Protein AF-A0A6G2FX35-F1 (afdb_monomer_lite)

Secondary structure (DSSP, 8-state):
--HHHHHHHHSHHHHHHHHHHHHHHHHHHH--S-HHHHHHHHHHHHHHHHHHHHHHHHHHHHS-HHHHHHHHHHHHHHHHHHHHHHHHHHHHHHHHT-----HHHHHHHHHHHHHHHHHHHHHHHHHHHHHHHHHHHHHHHHHHHHHT-SS--EEE-TTS-EEEE-GGGTT-

Sequence (172 aa):
MNRAYRVASQWSVTFLGGALLWLALGRAITDTDEPLVDFIEVSLPVAVGLGLIVGGIWLARTHPIDRITQLTKWLLGGALVGVAVTLWILFIISLEQVPAGEPIVLVLNDVALFMAAGILLGYYATGLEAREQQLELSEQRFRALTENSSFAVITIDESSTIRYANDAVEEL

Foldseek 3Di:
DDPVVLVCLLQVLLVVLVVLLVLLVVQLVVDDPDNVVSCVLSVLSNVLSVVSNVVSVVCSPPHDSVLSNQLSVLLVVLLVVLQVVLVVVVVVCVVVVHDDDDSSSSSSNSSSVSSVVSNVVSVVVVVVVVVVVVVVVVVVVVCVDQQPDCDWDWDADPVRHTPDTHPNVVVD

Radius of gyration: 25.58 Å; chains: 1; bounding box: 53×31×77 Å

pLDDT: mean 92.7, std 6.22, range [62.5, 98.62]

Structure (mmCIF, N/CA/C/O backbone):
data_AF-A0A6G2FX35-F1
#
_entry.id   AF-A0A6G2FX35-F1
#
loop_
_atom_site.group_PDB
_atom_site.id
_atom_site.type_symbol
_atom_site.label_atom_id
_atom_site.label_alt_id
_atom_site.label_comp_id
_atom_site.label_asym_id
_atom_site.label_entity_id
_atom_site.label_seq_id
_atom_site.pdbx_PDB_ins_code
_atom_site.Cartn_x
_atom_site.Cartn_y
_atom_site.Cartn_z
_atom_site.occupancy
_atom_site.B_iso_or_equiv
_atom_site.auth_seq_id
_atom_site.auth_comp_id
_atom_site.auth_asym_id
_atom_site.auth_atom_id
_atom_site.pdbx_PDB_model_num
ATOM 1 N N . MET A 1 1 ? -23.918 5.790 -2.901 1.00 62.50 1 MET A N 1
ATOM 2 C CA . MET A 1 1 ? -22.572 5.361 -3.350 1.00 62.50 1 MET A CA 1
ATOM 3 C C . MET A 1 1 ? -22.731 4.268 -4.402 1.00 62.50 1 MET A C 1
ATOM 5 O O . MET A 1 1 ? -23.356 3.257 -4.103 1.00 62.50 1 MET A O 1
ATOM 9 N N . ASN A 1 2 ? -22.257 4.487 -5.633 1.00 86.56 2 ASN A N 1
ATOM 10 C CA . ASN A 1 2 ? -22.528 3.592 -6.768 1.00 86.56 2 ASN A CA 1
ATOM 11 C C . ASN A 1 2 ? -21.768 2.260 -6.644 1.00 86.56 2 ASN A C 1
ATOM 13 O O . ASN A 1 2 ? -20.621 2.234 -6.198 1.00 86.56 2 ASN A O 1
ATOM 17 N N . ARG A 1 3 ? -22.386 1.152 -7.081 1.00 88.06 3 ARG A N 1
ATOM 18 C CA . ARG A 1 3 ? -21.796 -0.205 -7.049 1.00 88.06 3 ARG A CA 1
ATOM 19 C C . ARG A 1 3 ? -20.419 -0.261 -7.722 1.00 88.06 3 ARG A C 1
ATOM 21 O O . ARG A 1 3 ? -19.525 -0.919 -7.206 1.00 88.06 3 ARG A O 1
ATOM 28 N N . ALA A 1 4 ? -20.243 0.479 -8.817 1.00 87.12 4 ALA A N 1
ATOM 29 C CA . ALA A 1 4 ? -18.977 0.585 -9.540 1.00 87.12 4 ALA A CA 1
ATOM 30 C C . ALA A 1 4 ? -17.846 1.177 -8.681 1.00 87.12 4 ALA A C 1
ATOM 32 O O . ALA A 1 4 ? -16.766 0.601 -8.627 1.00 87.12 4 ALA A O 1
ATOM 33 N N . TYR A 1 5 ? -18.113 2.265 -7.947 1.00 88.88 5 TYR A N 1
ATOM 34 C CA . TYR A 1 5 ? -17.130 2.870 -7.040 1.00 88.88 5 TYR A CA 1
ATOM 35 C C . TYR A 1 5 ? -16.697 1.881 -5.956 1.00 88.88 5 TYR A C 1
ATOM 37 O O . TYR A 1 5 ? -15.514 1.724 -5.691 1.00 88.88 5 TYR A O 1
ATOM 45 N N . ARG A 1 6 ? -17.656 1.146 -5.381 1.00 89.75 6 ARG A N 1
ATOM 46 C CA . ARG A 1 6 ? -17.369 0.154 -4.341 1.00 89.75 6 ARG A CA 1
ATOM 47 C C . ARG A 1 6 ? -16.431 -0.950 -4.836 1.00 89.75 6 ARG A C 1
ATOM 49 O O . ARG A 1 6 ? -15.488 -1.297 -4.136 1.00 89.75 6 ARG A O 1
ATOM 56 N N . VAL A 1 7 ? -16.690 -1.482 -6.031 1.00 91.00 7 VAL A N 1
ATOM 57 C CA . VAL A 1 7 ? -15.843 -2.516 -6.644 1.00 91.00 7 VAL A CA 1
ATOM 58 C C . VAL A 1 7 ? -14.464 -1.946 -6.979 1.00 91.00 7 VAL A C 1
ATOM 60 O O . VAL A 1 7 ? -13.462 -2.577 -6.663 1.00 91.00 7 VAL A O 1
ATOM 63 N N . ALA A 1 8 ? -14.396 -0.738 -7.545 1.00 91.06 8 ALA A N 1
ATOM 64 C CA . ALA A 1 8 ? -13.124 -0.085 -7.850 1.00 91.06 8 ALA A CA 1
ATOM 65 C C . ALA A 1 8 ? -12.265 0.123 -6.590 1.00 91.06 8 ALA A C 1
ATOM 67 O O . ALA A 1 8 ? -11.089 -0.228 -6.590 1.00 91.06 8 ALA A O 1
ATOM 68 N N . SER A 1 9 ? -12.859 0.612 -5.498 1.00 93.25 9 SER A N 1
ATOM 69 C CA . SER A 1 9 ? -12.164 0.791 -4.218 1.00 93.25 9 SER A CA 1
ATOM 70 C C . SER A 1 9 ? -11.768 -0.529 -3.559 1.00 93.25 9 SER A C 1
ATOM 72 O O . SER A 1 9 ? -10.747 -0.591 -2.890 1.00 93.25 9 SER A O 1
ATOM 74 N N . GLN A 1 10 ? -12.555 -1.593 -3.726 1.00 96.25 10 GLN A N 1
ATOM 75 C CA . GLN A 1 10 ? -12.242 -2.899 -3.142 1.00 96.25 10 GLN A CA 1
ATOM 76 C C . GLN A 1 10 ? -11.007 -3.548 -3.785 1.00 96.25 10 GLN A C 1
ATOM 78 O O . GLN A 1 10 ? -10.262 -4.247 -3.105 1.00 96.25 10 GLN A O 1
ATOM 83 N N . TRP A 1 11 ? -10.786 -3.310 -5.079 1.00 97.56 11 TRP A N 1
ATOM 84 C CA . TRP A 1 11 ? -9.702 -3.914 -5.863 1.00 97.56 11 TRP A CA 1
ATOM 85 C C . TRP A 1 11 ? -8.561 -2.940 -6.188 1.00 97.56 11 TRP A C 1
ATOM 87 O O . TRP A 1 11 ? -7.649 -3.285 -6.936 1.00 97.56 11 TRP A O 1
ATOM 97 N N . SER A 1 12 ? -8.581 -1.732 -5.623 1.00 97.62 12 SER A N 1
ATOM 98 C CA . SER A 1 12 ? -7.645 -0.645 -5.940 1.00 97.62 12 SER A CA 1
ATOM 99 C C . SER A 1 12 ? -6.175 -1.029 -5.755 1.00 97.62 12 SER A C 1
ATOM 101 O O . SER A 1 12 ? -5.364 -0.769 -6.639 1.00 97.62 12 SER A O 1
ATOM 103 N N . VAL A 1 13 ? -5.826 -1.693 -4.648 1.00 98.00 13 VAL A N 1
ATOM 104 C CA . VAL A 1 13 ? -4.448 -2.145 -4.372 1.00 98.00 13 VAL A CA 1
ATOM 105 C C . VAL A 1 13 ? -3.983 -3.160 -5.419 1.00 98.00 13 VAL A C 1
ATOM 107 O O . VAL A 1 13 ? -2.871 -3.051 -5.930 1.00 98.00 13 VAL A O 1
ATOM 110 N N . THR A 1 14 ? -4.851 -4.103 -5.800 1.00 98.25 14 THR A N 1
ATOM 111 C CA . THR A 1 14 ? -4.559 -5.084 -6.853 1.00 98.25 14 THR A CA 1
ATOM 112 C C . THR A 1 14 ? -4.374 -4.410 -8.209 1.00 98.25 14 THR A C 1
ATOM 114 O O . THR A 1 14 ? -3.438 -4.751 -8.925 1.00 98.25 14 THR A O 1
ATOM 117 N N . PHE A 1 15 ? -5.222 -3.436 -8.558 1.00 98.12 15 PHE A N 1
ATOM 118 C CA . PHE A 1 15 ? -5.076 -2.689 -9.809 1.00 98.12 15 PHE A CA 1
ATOM 119 C C . PHE A 1 15 ? -3.777 -1.884 -9.855 1.00 98.12 15 PHE A C 1
ATOM 121 O O . PHE A 1 15 ? -3.107 -1.888 -10.883 1.00 98.12 15 PHE A O 1
ATOM 128 N N . LEU A 1 16 ? -3.384 -1.248 -8.748 1.00 98.06 16 LEU A N 1
ATOM 129 C CA . LEU A 1 16 ? -2.114 -0.522 -8.661 1.00 98.06 16 LEU A CA 1
ATOM 130 C C . LEU A 1 16 ? -0.905 -1.463 -8.759 1.00 98.06 16 LEU A C 1
ATOM 132 O O . LEU A 1 16 ? 0.042 -1.15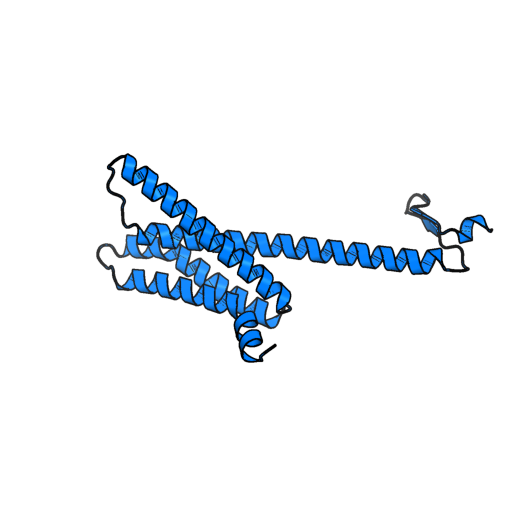3 -9.477 1.00 98.06 16 LEU A O 1
ATOM 136 N N . GLY A 1 17 ? -0.959 -2.635 -8.119 1.00 98.06 17 GLY A N 1
ATOM 137 C CA . GLY A 1 17 ? 0.058 -3.679 -8.286 1.00 98.06 17 GLY A CA 1
ATOM 138 C C . GLY A 1 17 ? 0.156 -4.186 -9.726 1.00 98.06 17 GLY A C 1
ATOM 139 O O . GLY A 1 17 ? 1.253 -4.326 -10.261 1.00 98.06 17 GLY A O 1
ATOM 140 N N . GLY A 1 18 ? -0.990 -4.390 -10.382 1.00 98.31 18 GLY A N 1
ATOM 141 C CA . GLY A 1 18 ? -1.067 -4.759 -11.796 1.00 98.31 18 GLY A CA 1
ATOM 142 C C . GLY A 1 18 ? -0.502 -3.689 -12.729 1.00 98.31 18 GLY A C 1
ATOM 143 O O . GLY A 1 18 ? 0.211 -4.027 -13.667 1.00 98.31 18 GLY A O 1
ATOM 144 N N . ALA A 1 19 ? -0.767 -2.410 -12.454 1.00 98.00 19 ALA A N 1
ATOM 145 C CA . ALA A 1 19 ? -0.219 -1.299 -13.227 1.00 98.00 19 ALA A CA 1
ATOM 146 C C . ALA A 1 19 ? 1.311 -1.225 -13.107 1.00 98.00 19 ALA A C 1
ATOM 148 O O . ALA A 1 19 ? 1.990 -1.126 -14.126 1.00 98.00 19 ALA A O 1
ATOM 149 N N . LEU A 1 20 ? 1.855 -1.341 -11.889 1.00 97.62 20 LEU A N 1
ATOM 150 C CA . LEU A 1 20 ? 3.304 -1.378 -11.667 1.00 97.62 20 LEU A CA 1
ATOM 151 C C . LEU A 1 20 ? 3.951 -2.566 -12.391 1.00 97.62 20 LEU A C 1
ATOM 153 O O . LEU A 1 20 ? 4.944 -2.395 -13.093 1.00 97.62 20 LEU A O 1
ATOM 157 N N . LEU A 1 21 ? 3.354 -3.755 -12.266 1.00 97.50 21 LEU A N 1
ATOM 158 C CA . LEU A 1 21 ? 3.836 -4.960 -12.936 1.00 97.50 21 LEU A CA 1
ATOM 159 C C . LEU A 1 21 ? 3.814 -4.805 -14.462 1.00 97.50 21 LEU A C 1
ATOM 161 O O . LEU A 1 21 ? 4.767 -5.189 -15.131 1.00 97.50 21 LEU A O 1
ATOM 165 N N . TRP A 1 22 ? 2.745 -4.229 -15.013 1.00 97.25 22 TRP A N 1
ATOM 166 C CA . TRP A 1 22 ? 2.623 -4.007 -16.451 1.00 97.25 22 TRP A CA 1
ATOM 167 C C . TRP A 1 22 ? 3.683 -3.034 -16.975 1.00 97.25 22 TRP A C 1
ATOM 169 O O . TRP A 1 22 ? 4.293 -3.309 -18.004 1.00 97.25 22 TRP A O 1
ATOM 179 N N . LEU A 1 23 ? 3.958 -1.946 -16.249 1.00 95.06 23 LEU A N 1
ATOM 180 C CA . LEU A 1 23 ? 5.017 -0.999 -16.609 1.00 95.06 23 LEU A CA 1
ATOM 181 C C . LEU A 1 23 ? 6.411 -1.642 -16.540 1.00 95.06 23 LEU A C 1
ATOM 183 O O . LEU A 1 23 ? 7.209 -1.460 -17.457 1.00 95.06 23 LEU A O 1
ATOM 187 N N . ALA A 1 24 ? 6.684 -2.434 -15.500 1.00 93.94 24 ALA A N 1
ATOM 188 C CA . ALA A 1 24 ? 7.960 -3.131 -15.343 1.00 93.94 24 ALA A CA 1
ATOM 189 C C . ALA A 1 24 ? 8.191 -4.181 -16.443 1.00 93.94 24 ALA A C 1
ATOM 191 O O . ALA A 1 24 ? 9.258 -4.224 -17.048 1.00 93.94 24 ALA A O 1
ATOM 192 N N . LEU A 1 25 ? 7.174 -4.992 -16.757 1.00 92.75 25 LEU A N 1
ATOM 193 C CA . LEU A 1 25 ? 7.252 -5.972 -17.845 1.00 92.75 25 LEU A CA 1
ATOM 194 C C . LEU A 1 25 ? 7.332 -5.303 -19.219 1.00 92.75 25 LEU A C 1
ATOM 196 O O . LEU A 1 25 ? 8.040 -5.796 -20.090 1.00 92.75 25 LEU A O 1
ATOM 200 N N . GLY A 1 26 ? 6.638 -4.179 -19.411 1.00 91.50 26 GLY A N 1
ATOM 201 C CA . GLY A 1 26 ? 6.766 -3.366 -20.616 1.00 91.50 26 GLY A CA 1
ATOM 202 C C . GLY A 1 26 ? 8.215 -2.947 -20.845 1.00 91.50 26 GLY A C 1
ATOM 203 O O . GLY A 1 26 ? 8.737 -3.170 -21.933 1.00 91.50 26 GLY A O 1
ATOM 204 N N . ARG A 1 27 ? 8.887 -2.446 -19.797 1.00 89.38 27 ARG A N 1
ATOM 205 C CA . ARG A 1 27 ? 10.302 -2.054 -19.860 1.00 89.38 27 ARG A CA 1
ATOM 206 C C . ARG A 1 27 ? 11.235 -3.229 -20.169 1.00 89.38 27 ARG A C 1
ATOM 208 O O . ARG A 1 27 ? 12.175 -3.044 -20.932 1.00 89.38 27 ARG A O 1
ATOM 215 N N . ALA A 1 28 ? 10.953 -4.414 -19.627 1.00 87.25 28 ALA A N 1
ATOM 216 C CA . ALA A 1 28 ? 11.747 -5.627 -19.852 1.00 87.25 28 ALA A CA 1
ATOM 217 C C . ALA A 1 28 ? 11.667 -6.176 -21.289 1.00 87.25 28 ALA A C 1
ATOM 219 O O . ALA A 1 28 ? 12.489 -6.994 -21.680 1.00 87.25 28 ALA A O 1
ATOM 220 N N . ILE A 1 29 ? 10.626 -5.812 -22.046 1.00 86.50 29 ILE A N 1
ATOM 221 C CA . ILE A 1 29 ? 10.404 -6.303 -23.417 1.00 86.50 29 ILE A CA 1
ATOM 222 C C . ILE A 1 29 ? 10.905 -5.290 -24.455 1.00 86.50 29 ILE A C 1
ATOM 224 O O . ILE A 1 29 ? 11.212 -5.665 -25.584 1.00 86.50 29 ILE A O 1
ATOM 228 N N . THR A 1 30 ? 10.941 -4.002 -24.105 1.00 85.31 30 THR A N 1
ATOM 229 C CA . THR A 1 30 ? 11.344 -2.925 -25.021 1.00 85.31 30 THR A CA 1
ATOM 230 C C . THR A 1 30 ? 12.848 -2.715 -25.119 1.00 85.31 30 THR A C 1
ATOM 232 O O . THR A 1 30 ? 13.282 -2.086 -26.078 1.00 85.31 30 THR A O 1
ATOM 235 N N . ASP A 1 31 ? 13.612 -3.212 -24.154 1.00 69.44 31 ASP A N 1
ATOM 236 C CA . ASP A 1 31 ? 15.070 -3.152 -24.145 1.00 69.44 31 ASP A CA 1
ATOM 237 C C . ASP A 1 31 ? 15.615 -4.569 -24.018 1.00 69.44 31 ASP A C 1
ATOM 239 O O . ASP A 1 31 ? 15.070 -5.382 -23.269 1.00 69.44 31 ASP A O 1
ATOM 243 N N . THR A 1 32 ? 16.614 -4.883 -24.830 1.00 67.62 32 THR A N 1
ATOM 244 C CA . THR A 1 32 ? 17.174 -6.235 -24.919 1.00 67.62 32 THR A CA 1
ATOM 245 C C . THR A 1 32 ? 18.684 -6.224 -25.128 1.00 67.62 32 THR A C 1
ATOM 247 O O . THR A 1 32 ? 19.243 -7.225 -25.587 1.00 67.62 32 THR A O 1
ATOM 250 N N . ASP A 1 33 ? 19.349 -5.107 -24.835 1.00 77.81 33 ASP A N 1
ATOM 251 C CA . ASP A 1 33 ? 20.772 -4.954 -25.128 1.00 77.81 33 ASP A CA 1
ATOM 252 C C . ASP A 1 33 ? 21.642 -5.733 -24.121 1.00 77.81 33 ASP A C 1
ATOM 254 O O . ASP A 1 33 ? 22.635 -6.355 -24.513 1.00 77.81 33 ASP A O 1
ATOM 258 N N . GLU A 1 34 ? 21.232 -5.806 -22.845 1.00 85.81 34 GLU A N 1
ATOM 259 C CA . GLU A 1 34 ? 21.953 -6.515 -21.780 1.00 85.81 34 GLU A CA 1
ATOM 260 C C . GLU A 1 34 ? 21.005 -7.328 -20.869 1.00 85.81 34 GLU A C 1
ATOM 262 O O . GLU A 1 34 ? 20.620 -6.883 -19.785 1.00 85.81 34 GLU A O 1
ATOM 267 N N . PRO A 1 35 ? 20.691 -8.594 -21.210 1.00 85.31 35 PRO A N 1
ATOM 268 C CA . PRO A 1 35 ? 19.581 -9.334 -20.594 1.00 85.31 35 PRO A CA 1
ATOM 269 C C . PRO A 1 35 ? 19.732 -9.593 -19.087 1.00 85.31 35 PRO A C 1
ATOM 271 O O . PRO A 1 35 ? 18.737 -9.772 -18.385 1.00 85.31 35 PRO A O 1
ATOM 274 N N . LEU A 1 36 ? 20.966 -9.652 -18.569 1.00 88.31 36 LEU A N 1
ATOM 275 C CA . LEU A 1 36 ? 21.206 -9.783 -17.128 1.00 88.31 36 LEU A CA 1
ATOM 276 C C . LEU A 1 36 ? 20.899 -8.469 -16.392 1.00 88.31 36 LEU A C 1
ATOM 278 O O . LEU A 1 36 ? 20.329 -8.506 -15.302 1.00 88.31 36 LEU A O 1
ATOM 282 N N . VAL A 1 37 ? 21.285 -7.333 -16.976 1.00 87.25 37 VAL A N 1
ATOM 283 C CA . VAL A 1 37 ? 21.063 -6.003 -16.401 1.00 87.25 37 VAL A CA 1
ATOM 284 C C . VAL A 1 37 ? 19.574 -5.681 -16.441 1.00 87.25 37 VAL A C 1
ATOM 286 O O . VAL A 1 37 ? 19.000 -5.450 -15.380 1.00 87.25 37 VAL A O 1
ATOM 289 N N . ASP A 1 38 ? 18.924 -5.848 -17.597 1.00 86.44 38 ASP A N 1
ATOM 290 C CA . ASP A 1 38 ? 17.474 -5.664 -17.760 1.00 86.44 38 ASP A CA 1
ATOM 291 C C . ASP A 1 38 ? 16.668 -6.473 -16.732 1.00 86.44 38 ASP A C 1
ATOM 293 O O . ASP A 1 38 ? 15.719 -5.981 -16.118 1.00 86.44 38 ASP A O 1
ATOM 297 N N . PHE A 1 39 ? 17.060 -7.731 -16.493 1.00 89.69 39 PHE A N 1
ATOM 298 C CA . PHE A 1 39 ? 16.401 -8.578 -15.501 1.00 89.69 39 PHE A CA 1
ATOM 299 C C . PHE A 1 39 ? 16.525 -8.016 -14.079 1.00 89.69 39 PHE A C 1
ATOM 301 O O . PHE A 1 39 ? 15.545 -8.009 -13.327 1.00 89.69 39 PHE A O 1
ATOM 308 N N . ILE A 1 40 ? 17.718 -7.553 -13.694 1.00 91.56 40 ILE A N 1
ATOM 309 C CA . ILE A 1 40 ? 17.957 -6.962 -12.372 1.00 91.56 40 ILE A CA 1
ATOM 310 C C . ILE A 1 40 ? 17.139 -5.678 -12.218 1.00 91.56 40 ILE A C 1
ATOM 312 O O . ILE A 1 40 ? 16.471 -5.509 -11.195 1.00 91.56 40 ILE A O 1
ATOM 316 N N . GLU A 1 41 ? 17.125 -4.827 -13.241 1.00 91.31 41 GLU A N 1
ATOM 317 C CA . GLU A 1 41 ? 16.428 -3.539 -13.260 1.00 91.31 41 GLU A CA 1
ATOM 318 C C . GLU A 1 41 ? 14.918 -3.657 -13.042 1.00 91.31 41 GLU A C 1
ATOM 320 O O . GLU A 1 41 ? 14.314 -2.803 -12.389 1.00 91.31 41 GLU A O 1
ATOM 325 N N . VAL A 1 42 ? 14.294 -4.729 -13.535 1.00 94.12 42 VAL A N 1
ATOM 326 C CA . VAL A 1 42 ? 12.848 -4.948 -13.377 1.00 94.12 42 VAL A CA 1
ATOM 327 C C . VAL A 1 42 ? 12.492 -5.867 -12.208 1.00 94.12 42 VAL A C 1
ATOM 329 O O . VAL A 1 42 ? 11.322 -5.951 -11.829 1.00 94.12 42 VAL A O 1
ATOM 332 N N . SER A 1 43 ? 13.469 -6.544 -11.599 1.00 95.38 43 SER A N 1
ATOM 333 C CA . SER A 1 43 ? 13.225 -7.557 -10.563 1.00 95.38 43 SER A CA 1
ATOM 334 C C . SER A 1 43 ? 12.467 -7.010 -9.346 1.00 95.38 43 SER A C 1
ATOM 336 O O . SER A 1 43 ? 11.478 -7.607 -8.909 1.00 95.38 43 SER A O 1
ATOM 338 N N . LEU A 1 44 ? 12.876 -5.847 -8.831 1.00 97.00 44 LEU A N 1
ATOM 339 C CA . LEU A 1 44 ? 12.244 -5.194 -7.686 1.00 97.00 44 LEU A CA 1
ATOM 340 C C . LEU A 1 44 ? 10.807 -4.733 -7.992 1.00 97.00 44 LEU A C 1
ATOM 342 O O . LEU A 1 44 ? 9.902 -5.150 -7.262 1.00 97.00 44 LEU A O 1
ATOM 346 N N . PRO A 1 45 ? 10.531 -3.924 -9.038 1.00 97.44 45 PRO A N 1
ATOM 347 C CA . PRO A 1 45 ? 9.166 -3.496 -9.334 1.00 97.44 45 PRO A CA 1
ATOM 348 C C . PRO A 1 45 ? 8.241 -4.664 -9.698 1.00 97.44 45 PRO A C 1
ATOM 350 O O . PRO A 1 45 ? 7.067 -4.637 -9.325 1.00 97.44 45 PRO A O 1
ATOM 353 N N . VAL A 1 46 ? 8.750 -5.728 -10.333 1.00 97.81 46 VAL A N 1
ATOM 354 C CA . VAL A 1 46 ? 7.988 -6.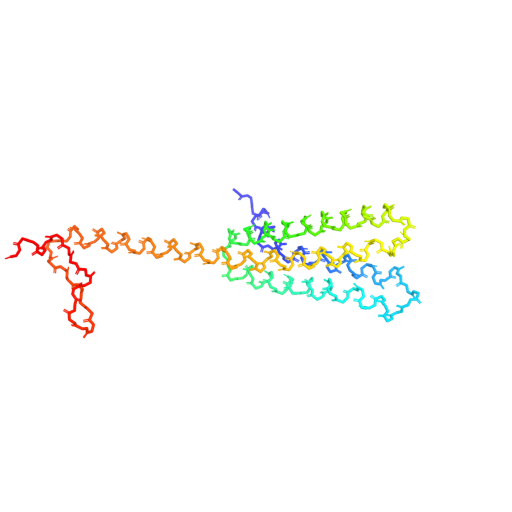969 -10.556 1.00 97.81 46 VAL A CA 1
ATOM 355 C C . VAL A 1 46 ? 7.624 -7.634 -9.228 1.00 97.81 46 VAL A C 1
ATOM 357 O O . VAL A 1 46 ? 6.455 -7.960 -9.008 1.00 97.81 46 VAL A O 1
ATOM 360 N N . ALA A 1 47 ? 8.589 -7.808 -8.320 1.00 98.38 47 ALA A N 1
ATOM 361 C CA . ALA A 1 47 ? 8.350 -8.424 -7.016 1.00 98.38 47 ALA A CA 1
ATOM 362 C C . ALA A 1 47 ? 7.335 -7.623 -6.183 1.00 98.38 47 ALA A C 1
ATOM 364 O O . ALA A 1 47 ? 6.398 -8.198 -5.622 1.00 98.38 47 ALA A O 1
ATOM 365 N N . VAL A 1 48 ? 7.470 -6.293 -6.155 1.00 98.50 48 VAL A N 1
ATOM 366 C CA . VAL A 1 48 ? 6.515 -5.400 -5.483 1.00 98.50 48 VAL A CA 1
ATOM 367 C C . VAL A 1 48 ? 5.140 -5.477 -6.145 1.00 98.50 48 VAL A C 1
ATOM 369 O O . VAL A 1 48 ? 4.141 -5.637 -5.446 1.00 98.50 48 VAL A O 1
ATOM 372 N N . GLY A 1 49 ? 5.063 -5.424 -7.478 1.00 98.44 49 GLY A N 1
ATOM 373 C CA . GLY A 1 49 ? 3.810 -5.533 -8.226 1.00 98.44 49 GLY A CA 1
ATOM 374 C C . GLY A 1 49 ? 3.056 -6.830 -7.918 1.00 98.44 49 GLY A C 1
ATOM 375 O O . GLY A 1 49 ? 1.871 -6.793 -7.580 1.00 98.44 49 GLY A O 1
ATOM 376 N N . LEU A 1 50 ? 3.750 -7.973 -7.932 1.00 98.62 50 LEU A N 1
ATOM 377 C CA . LEU A 1 50 ? 3.186 -9.272 -7.547 1.00 98.62 50 LEU A CA 1
ATOM 378 C C . LEU A 1 50 ? 2.737 -9.297 -6.080 1.00 98.62 50 LEU A C 1
ATOM 380 O O . LEU A 1 50 ? 1.633 -9.761 -5.782 1.00 98.62 50 LEU A O 1
ATOM 384 N N . GLY A 1 51 ? 3.551 -8.755 -5.171 1.00 98.50 51 GLY A N 1
ATOM 385 C CA . GLY A 1 51 ? 3.209 -8.630 -3.754 1.00 98.50 51 GLY A CA 1
ATOM 386 C C . GLY A 1 51 ? 1.939 -7.805 -3.527 1.00 98.50 51 GLY A C 1
ATOM 387 O O . GLY A 1 51 ? 1.064 -8.217 -2.766 1.00 98.50 51 GLY A O 1
ATOM 388 N N . LEU A 1 52 ? 1.783 -6.687 -4.240 1.00 98.62 52 LEU A N 1
ATOM 389 C CA . LEU A 1 52 ? 0.587 -5.841 -4.197 1.00 98.62 52 LEU A CA 1
ATOM 390 C C . LEU A 1 52 ? -0.640 -6.528 -4.807 1.00 98.62 52 LEU A C 1
ATOM 392 O O . LEU A 1 52 ? -1.743 -6.367 -4.290 1.00 98.62 52 LEU A O 1
ATOM 396 N N . ILE A 1 53 ? -0.477 -7.326 -5.865 1.00 98.62 53 ILE A N 1
ATOM 397 C CA . ILE A 1 53 ? -1.575 -8.113 -6.442 1.00 98.62 53 ILE A CA 1
ATOM 398 C C . ILE A 1 53 ? -2.077 -9.140 -5.424 1.00 98.62 53 ILE A C 1
ATOM 400 O O . ILE A 1 53 ? -3.268 -9.150 -5.105 1.00 98.62 53 ILE A O 1
ATOM 404 N N . VAL A 1 54 ? -1.177 -9.968 -4.883 1.00 98.56 54 VAL A N 1
ATOM 405 C CA . VAL A 1 54 ? -1.517 -11.025 -3.916 1.00 98.56 54 VAL A CA 1
ATOM 406 C C . VAL A 1 54 ? -2.062 -10.423 -2.620 1.00 98.56 54 VAL A C 1
ATOM 408 O O . VAL A 1 54 ? -3.136 -10.813 -2.158 1.00 98.56 54 VAL A O 1
ATOM 411 N N . GLY A 1 55 ? -1.368 -9.427 -2.066 1.00 97.94 55 GLY A N 1
ATOM 412 C CA . GLY A 1 55 ? -1.790 -8.704 -0.868 1.00 97.94 55 GLY A CA 1
ATOM 413 C C . GLY A 1 55 ? -3.112 -7.965 -1.070 1.00 97.94 55 GLY A C 1
ATOM 414 O O . GLY A 1 55 ? -3.978 -8.010 -0.202 1.00 97.94 55 GLY A O 1
ATOM 415 N N . GLY A 1 56 ? -3.322 -7.361 -2.240 1.00 97.94 56 GLY A N 1
ATOM 416 C CA . GLY A 1 56 ? -4.573 -6.707 -2.616 1.00 97.94 56 GLY A CA 1
ATOM 417 C C . GLY A 1 56 ? -5.746 -7.684 -2.720 1.00 97.94 56 GLY A C 1
ATOM 418 O O . GLY A 1 56 ? -6.816 -7.397 -2.189 1.00 97.94 56 GLY A O 1
ATOM 419 N N . ILE A 1 57 ? -5.542 -8.874 -3.304 1.00 98.31 57 ILE A N 1
ATOM 420 C CA . ILE A 1 57 ? -6.560 -9.940 -3.340 1.00 98.31 57 ILE A CA 1
ATOM 421 C C . ILE A 1 57 ? -6.913 -10.384 -1.914 1.00 98.31 57 ILE A C 1
ATOM 423 O O . ILE A 1 57 ? -8.089 -10.574 -1.596 1.00 98.31 57 ILE A O 1
ATOM 427 N N . TRP A 1 58 ? -5.909 -10.554 -1.049 1.00 98.31 58 TRP A N 1
ATOM 428 C CA . TRP A 1 58 ? -6.124 -10.911 0.353 1.00 98.31 58 TRP A CA 1
ATOM 429 C C . TRP A 1 58 ? -6.899 -9.820 1.103 1.00 98.31 58 TRP A C 1
ATOM 431 O O . TRP A 1 58 ? -7.904 -10.126 1.751 1.00 98.31 58 TRP A O 1
ATOM 441 N N . LEU A 1 59 ? -6.510 -8.549 0.957 1.00 97.25 59 LEU A N 1
ATOM 442 C CA . LEU A 1 59 ? -7.198 -7.394 1.546 1.00 97.25 59 LEU A CA 1
ATOM 443 C C . LEU A 1 59 ? -8.657 -7.311 1.084 1.00 97.25 59 LEU A C 1
ATOM 445 O O . LEU A 1 59 ? -9.553 -7.213 1.920 1.00 97.25 59 LEU A O 1
ATOM 449 N N . ALA A 1 60 ? -8.908 -7.441 -0.222 1.00 97.12 60 ALA A N 1
ATOM 450 C CA . ALA A 1 60 ? -10.242 -7.389 -0.821 1.00 97.12 60 ALA A CA 1
ATOM 451 C C . ALA A 1 60 ? -11.211 -8.445 -0.264 1.00 97.12 60 ALA A C 1
ATOM 453 O O . ALA A 1 60 ? -12.429 -8.258 -0.336 1.00 97.12 60 ALA A O 1
ATOM 454 N N . ARG A 1 61 ? -10.682 -9.557 0.266 1.00 96.88 61 ARG A N 1
ATOM 455 C CA . ARG A 1 61 ? -11.461 -10.670 0.830 1.00 96.88 61 ARG A CA 1
ATOM 456 C C . ARG A 1 61 ? -11.610 -10.619 2.349 1.00 96.88 61 ARG A C 1
ATOM 458 O O . ARG A 1 61 ? -12.541 -11.225 2.867 1.00 96.88 61 ARG A O 1
ATOM 465 N N . THR A 1 62 ? -10.697 -9.957 3.055 1.00 96.56 62 THR A N 1
ATOM 466 C CA . THR A 1 62 ? -10.584 -10.051 4.523 1.00 96.56 62 THR A CA 1
ATOM 467 C C . THR A 1 62 ? -10.862 -8.742 5.253 1.00 96.56 62 THR A C 1
ATOM 469 O O . THR A 1 62 ? -11.159 -8.772 6.444 1.00 96.56 62 THR A O 1
ATOM 472 N N . HIS A 1 63 ? -10.785 -7.598 4.568 1.00 95.44 63 HIS A N 1
ATOM 473 C CA . HIS A 1 63 ? -10.835 -6.281 5.196 1.00 95.44 63 HIS A CA 1
ATOM 474 C C . HIS A 1 63 ? -11.977 -5.404 4.666 1.00 95.44 63 HIS A C 1
ATOM 476 O O . HIS A 1 63 ? -12.386 -5.537 3.510 1.00 95.44 63 HIS A O 1
ATOM 482 N N . PRO A 1 64 ? -12.491 -4.471 5.494 1.00 94.56 64 PRO A N 1
ATOM 483 C CA . PRO A 1 64 ? -13.497 -3.514 5.057 1.00 94.56 64 PRO A CA 1
ATOM 484 C C . PRO A 1 64 ? -12.919 -2.529 4.033 1.00 94.56 64 PRO A C 1
ATOM 486 O O . PRO A 1 64 ? -11.742 -2.162 4.083 1.00 94.56 64 PRO A O 1
ATOM 489 N N . ILE A 1 65 ? -13.781 -2.051 3.133 1.00 94.75 65 ILE A N 1
ATOM 490 C CA . ILE A 1 65 ? -13.415 -1.139 2.035 1.00 94.75 65 ILE A CA 1
ATOM 491 C C . ILE A 1 65 ? -12.786 0.161 2.548 1.00 94.75 65 ILE A C 1
ATOM 493 O O . ILE A 1 65 ? -11.898 0.704 1.892 1.00 94.75 65 ILE A O 1
ATOM 497 N N . ASP A 1 66 ? -13.188 0.640 3.724 1.00 94.00 66 ASP A N 1
ATOM 498 C CA . ASP A 1 66 ? -12.626 1.856 4.318 1.00 94.00 66 ASP A CA 1
ATOM 499 C C . ASP A 1 66 ? -11.132 1.689 4.616 1.00 94.00 66 ASP A C 1
ATOM 501 O O . ASP A 1 66 ? -10.327 2.552 4.255 1.00 94.00 66 ASP A O 1
ATOM 505 N N . ARG A 1 67 ? -10.735 0.527 5.155 1.00 94.31 67 ARG A N 1
ATOM 506 C CA . ARG A 1 67 ? -9.322 0.207 5.391 1.00 94.31 67 ARG A CA 1
ATOM 507 C C . ARG A 1 67 ? -8.563 0.089 4.075 1.00 94.31 67 ARG A C 1
ATOM 509 O O . ARG A 1 67 ? -7.487 0.658 3.942 1.00 94.31 67 ARG A O 1
ATOM 516 N N . ILE A 1 68 ? -9.136 -0.578 3.071 1.00 96.88 68 ILE A N 1
ATOM 517 C CA . ILE A 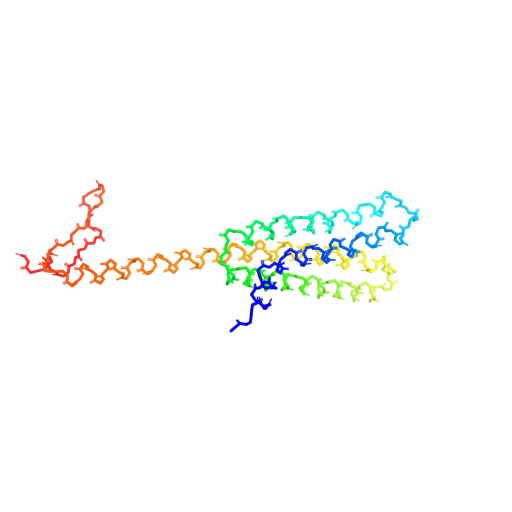1 68 ? -8.516 -0.689 1.738 1.00 96.88 68 ILE A CA 1
ATOM 518 C C . ILE A 1 68 ? -8.312 0.703 1.119 1.00 96.88 68 ILE A C 1
ATOM 520 O O . ILE A 1 68 ? -7.258 0.988 0.550 1.00 96.88 68 ILE A O 1
ATOM 524 N N . THR A 1 69 ? -9.280 1.604 1.286 1.00 95.94 69 THR A N 1
ATOM 525 C CA . THR A 1 69 ? -9.210 2.982 0.785 1.00 95.94 69 THR A CA 1
ATOM 526 C C . THR A 1 69 ? -8.110 3.777 1.489 1.00 95.94 69 THR A C 1
ATOM 528 O O . THR A 1 69 ? -7.367 4.499 0.825 1.00 95.94 69 THR A O 1
ATOM 531 N N . GLN A 1 70 ? -7.947 3.627 2.807 1.00 96.50 70 GLN A N 1
ATOM 532 C CA . GLN A 1 70 ? -6.829 4.234 3.538 1.00 96.50 70 GLN A CA 1
ATOM 533 C C . GLN A 1 70 ? -5.477 3.688 3.059 1.00 96.50 70 GLN A C 1
ATOM 535 O O . GLN A 1 70 ? -4.588 4.471 2.735 1.00 96.50 70 GLN A O 1
ATOM 540 N N . LEU A 1 71 ? -5.334 2.365 2.925 1.00 97.75 71 LEU A N 1
ATOM 541 C CA . LEU A 1 71 ? -4.105 1.744 2.415 1.00 97.75 71 LEU A CA 1
ATOM 542 C C . LEU A 1 71 ? -3.781 2.181 0.984 1.00 97.75 71 LEU A C 1
ATOM 544 O O . LEU A 1 71 ? -2.622 2.406 0.658 1.00 97.75 71 LEU A O 1
ATOM 548 N N . THR A 1 72 ? -4.799 2.368 0.144 1.00 98.06 72 THR A N 1
ATOM 549 C CA . THR A 1 72 ? -4.631 2.898 -1.218 1.00 98.06 72 THR A CA 1
ATOM 550 C C . THR A 1 72 ? -4.051 4.310 -1.195 1.00 98.06 72 THR A C 1
ATOM 552 O O . THR A 1 72 ? -3.165 4.615 -1.988 1.00 98.06 72 THR A O 1
ATOM 555 N N . LYS A 1 73 ? -4.501 5.172 -0.272 1.00 98.00 73 LYS A N 1
ATOM 556 C CA . LYS A 1 73 ? -3.938 6.524 -0.113 1.00 98.00 73 LYS A CA 1
ATOM 557 C C . LYS A 1 73 ? -2.476 6.472 0.320 1.00 98.00 73 LYS A C 1
ATOM 559 O O . LYS A 1 73 ? -1.667 7.199 -0.240 1.00 98.00 73 LYS A O 1
ATOM 564 N N . TRP A 1 74 ? -2.134 5.595 1.261 1.00 98.44 74 TRP A N 1
ATOM 565 C CA . TRP A 1 74 ? -0.752 5.385 1.699 1.00 98.44 74 TRP A CA 1
ATOM 566 C C . TRP A 1 74 ? 0.150 4.849 0.581 1.00 98.44 74 TRP A C 1
ATOM 568 O O . TRP A 1 74 ? 1.261 5.339 0.397 1.00 98.44 74 TRP A O 1
ATOM 578 N N . LEU A 1 75 ? -0.350 3.899 -0.209 1.00 98.19 75 LEU A N 1
ATOM 579 C CA . LEU A 1 75 ? 0.337 3.351 -1.377 1.00 98.19 75 LEU A CA 1
ATOM 580 C C . LEU A 1 75 ? 0.606 4.435 -2.437 1.00 98.19 75 LEU A C 1
ATOM 582 O O . LEU A 1 75 ? 1.727 4.554 -2.926 1.00 98.19 75 LEU A O 1
ATOM 586 N N . LEU A 1 76 ? -0.403 5.253 -2.761 1.00 98.38 76 LEU A N 1
ATOM 587 C CA . LEU A 1 76 ? -0.272 6.374 -3.701 1.00 98.38 76 LEU A CA 1
ATOM 588 C C . LEU A 1 76 ? 0.629 7.490 -3.160 1.00 98.38 76 LEU A C 1
ATOM 590 O O . LEU A 1 76 ? 1.401 8.069 -3.918 1.00 98.38 76 LEU A O 1
ATOM 594 N N . GLY A 1 77 ? 0.552 7.781 -1.860 1.00 98.44 77 GLY A N 1
ATOM 595 C CA . GLY A 1 77 ? 1.443 8.728 -1.193 1.00 98.44 77 GLY A CA 1
ATOM 596 C C . GLY A 1 77 ? 2.899 8.280 -1.284 1.00 98.44 77 GLY A C 1
ATOM 597 O O . GLY A 1 77 ? 3.756 9.078 -1.645 1.00 98.44 77 GLY A O 1
ATOM 598 N N . GLY A 1 78 ? 3.157 6.987 -1.066 1.00 98.38 78 GLY A N 1
ATOM 599 C CA . GLY A 1 78 ? 4.453 6.365 -1.322 1.00 98.38 78 GLY A CA 1
ATOM 600 C C . GLY A 1 78 ? 4.920 6.582 -2.761 1.00 98.38 78 GLY A C 1
ATOM 601 O O . GLY A 1 78 ? 5.970 7.175 -2.976 1.00 98.38 78 GLY A O 1
ATOM 602 N N . ALA A 1 79 ? 4.109 6.202 -3.753 1.00 98.12 79 ALA A N 1
ATOM 603 C CA . ALA A 1 79 ? 4.442 6.412 -5.167 1.00 98.12 79 ALA A CA 1
ATOM 604 C C . ALA A 1 79 ? 4.817 7.872 -5.477 1.00 98.12 79 ALA A C 1
ATOM 606 O O . ALA A 1 79 ? 5.820 8.130 -6.137 1.00 98.12 79 ALA A O 1
ATOM 607 N N . LEU A 1 80 ? 4.032 8.829 -4.969 1.00 98.44 80 LEU A N 1
ATOM 608 C CA . LEU A 1 80 ? 4.259 10.257 -5.182 1.00 98.44 80 LEU A CA 1
ATOM 609 C C . LEU A 1 80 ? 5.578 10.731 -4.560 1.00 98.44 80 LEU A C 1
ATOM 611 O O . LEU A 1 80 ? 6.312 11.487 -5.196 1.00 98.44 80 LEU A O 1
ATOM 615 N N . VAL A 1 81 ? 5.887 10.279 -3.341 1.00 98.44 81 VAL A N 1
ATOM 616 C CA . VAL A 1 81 ? 7.173 10.562 -2.689 1.00 98.44 81 VAL A CA 1
ATOM 617 C C . VAL A 1 81 ? 8.320 9.971 -3.503 1.00 98.44 81 VAL A C 1
ATOM 619 O O . VAL A 1 81 ? 9.297 10.675 -3.733 1.00 98.44 81 VAL A O 1
ATOM 622 N N . GLY A 1 82 ? 8.179 8.738 -4.000 1.00 97.31 82 GLY A N 1
ATOM 623 C CA . GLY A 1 82 ? 9.172 8.113 -4.874 1.00 97.31 82 GLY A CA 1
ATOM 624 C C . GLY A 1 82 ? 9.464 8.955 -6.111 1.00 97.31 82 GLY A C 1
ATOM 625 O O . GLY A 1 82 ? 10.611 9.322 -6.332 1.00 97.31 82 GLY A O 1
ATOM 626 N N . VAL A 1 83 ? 8.427 9.382 -6.841 1.00 96.81 83 VAL A N 1
ATOM 627 C CA . VAL A 1 83 ? 8.591 10.281 -7.997 1.00 96.81 83 VAL A CA 1
ATOM 628 C C . VAL A 1 83 ? 9.287 11.587 -7.608 1.00 96.81 83 VAL A C 1
ATOM 630 O O . VAL A 1 83 ? 10.188 12.031 -8.314 1.00 96.81 83 VAL A O 1
ATOM 633 N N . ALA A 1 84 ? 8.895 12.215 -6.497 1.00 97.94 84 ALA A N 1
ATOM 634 C CA . ALA A 1 84 ? 9.508 13.465 -6.048 1.00 97.94 84 ALA A CA 1
ATOM 635 C C . ALA A 1 84 ? 10.999 13.294 -5.709 1.00 97.94 84 ALA A C 1
ATOM 637 O O . ALA A 1 84 ? 11.814 14.140 -6.082 1.00 97.94 84 ALA A O 1
ATOM 638 N N . VAL A 1 85 ? 11.358 12.190 -5.047 1.00 97.25 85 VAL A N 1
ATOM 639 C CA . VAL A 1 85 ? 12.749 11.836 -4.738 1.00 97.25 85 VAL A CA 1
ATOM 640 C C . VAL A 1 85 ? 13.537 11.601 -6.022 1.00 97.25 85 VAL A C 1
ATOM 642 O O . VAL A 1 85 ? 14.606 12.187 -6.181 1.00 97.25 85 VAL A O 1
ATOM 645 N N . THR A 1 86 ? 12.996 10.844 -6.978 1.00 94.88 86 THR A N 1
ATOM 646 C CA . THR A 1 86 ? 13.671 10.613 -8.260 1.00 94.88 86 THR A CA 1
ATOM 647 C C . THR A 1 86 ? 13.875 11.911 -9.040 1.00 94.88 86 THR A C 1
ATOM 649 O O . THR A 1 86 ? 14.961 12.148 -9.561 1.00 94.88 86 THR A O 1
ATOM 652 N N . LEU A 1 87 ? 12.872 12.797 -9.092 1.00 95.06 87 LEU A N 1
ATOM 653 C CA . LEU A 1 87 ? 13.004 14.107 -9.742 1.00 95.06 87 LEU A CA 1
ATOM 654 C C . LEU A 1 87 ? 14.104 14.957 -9.096 1.00 95.06 87 LEU A C 1
ATOM 656 O O . LEU A 1 87 ? 14.853 15.630 -9.802 1.00 95.06 87 LEU A O 1
ATOM 660 N N . TRP A 1 88 ? 14.223 14.906 -7.769 1.00 96.06 88 TRP A N 1
ATOM 661 C CA . TRP A 1 88 ? 15.290 15.593 -7.048 1.00 96.06 88 TRP A CA 1
ATOM 662 C C . TRP A 1 88 ? 16.674 15.006 -7.358 1.00 96.06 88 TRP A C 1
ATOM 664 O O . TRP A 1 88 ? 17.613 15.758 -7.610 1.00 96.06 88 TRP A O 1
ATOM 674 N N . ILE A 1 89 ? 16.799 13.677 -7.415 1.00 93.00 89 ILE A N 1
ATOM 675 C CA . ILE A 1 89 ? 18.047 12.998 -7.797 1.00 93.00 89 ILE A CA 1
ATOM 676 C C . ILE A 1 89 ? 18.450 13.367 -9.229 1.00 93.00 89 ILE A C 1
ATOM 678 O O . ILE A 1 89 ? 19.593 13.755 -9.466 1.00 93.00 89 ILE A O 1
ATOM 682 N N . LEU A 1 90 ? 17.513 13.311 -10.179 1.00 92.06 90 LEU A N 1
ATOM 683 C CA . LEU A 1 90 ? 17.766 13.683 -11.574 1.00 92.06 90 LEU A CA 1
ATOM 684 C C . LEU A 1 90 ? 18.176 15.153 -11.710 1.00 92.06 90 LEU A C 1
ATOM 686 O O . LEU A 1 90 ? 19.047 15.476 -12.516 1.00 92.06 90 LEU A O 1
ATOM 690 N N . PHE A 1 91 ? 17.591 16.038 -10.901 1.00 93.06 91 PHE A N 1
ATOM 691 C CA . PHE A 1 91 ? 18.008 17.434 -10.839 1.00 93.06 91 PHE A CA 1
ATOM 692 C C . PHE A 1 91 ? 19.465 17.567 -10.376 1.00 93.06 91 PHE A C 1
ATOM 694 O O . PHE A 1 91 ? 20.232 18.263 -11.033 1.00 93.06 91 PHE A O 1
ATOM 701 N N . ILE A 1 92 ? 19.873 16.863 -9.312 1.00 92.62 92 ILE A N 1
ATOM 702 C CA . ILE A 1 92 ? 21.266 16.871 -8.831 1.00 92.62 92 ILE A CA 1
ATOM 703 C C . ILE A 1 92 ? 22.225 16.374 -9.919 1.00 92.62 92 ILE A C 1
ATOM 705 O O . ILE A 1 92 ? 23.186 17.069 -10.238 1.00 92.62 92 ILE A O 1
ATOM 709 N N . ILE A 1 93 ? 21.937 15.225 -10.539 1.00 90.94 93 ILE A N 1
ATOM 710 C CA . ILE A 1 93 ? 22.772 14.664 -11.617 1.00 90.94 93 ILE A CA 1
ATOM 711 C C . ILE A 1 93 ? 22.899 15.662 -12.778 1.00 90.94 93 ILE A C 1
ATOM 713 O O . ILE A 1 93 ? 23.986 15.871 -13.318 1.00 90.94 93 ILE A O 1
ATOM 717 N N . SER A 1 94 ? 21.801 16.344 -13.124 1.00 90.06 94 SER A N 1
ATOM 718 C CA . SER A 1 94 ? 21.801 17.378 -14.159 1.00 90.06 94 SER A CA 1
ATOM 719 C C . SER A 1 94 ? 22.696 18.575 -13.820 1.00 90.06 94 SER A C 1
ATOM 721 O O . SER A 1 94 ? 23.213 19.201 -14.746 1.00 90.06 94 SER A O 1
ATOM 723 N N . LEU A 1 95 ? 22.880 18.918 -12.540 1.00 93.88 95 LEU A N 1
ATOM 724 C CA . LEU A 1 95 ? 23.804 19.981 -12.125 1.00 93.88 95 LEU A CA 1
ATOM 725 C C . LEU A 1 95 ? 25.271 19.560 -12.278 1.00 93.88 95 LEU A C 1
ATOM 727 O O . LEU A 1 95 ? 26.121 20.402 -12.561 1.00 93.88 95 LEU A O 1
ATOM 731 N N . GLU A 1 96 ? 25.565 18.269 -12.121 1.00 91.81 96 GLU A N 1
ATOM 732 C CA . GLU A 1 96 ? 26.922 17.717 -12.201 1.00 91.81 96 GLU A CA 1
ATOM 733 C C . GLU A 1 96 ? 27.392 17.459 -13.644 1.00 91.81 96 GLU A C 1
ATOM 735 O O . GLU A 1 96 ? 28.550 17.107 -13.858 1.00 91.81 96 GLU A O 1
ATOM 740 N N . GLN A 1 97 ? 26.519 17.651 -14.646 1.00 83.81 97 GLN A N 1
ATOM 741 C CA . GLN A 1 97 ? 26.766 17.311 -16.060 1.00 83.81 97 GLN A CA 1
ATOM 742 C 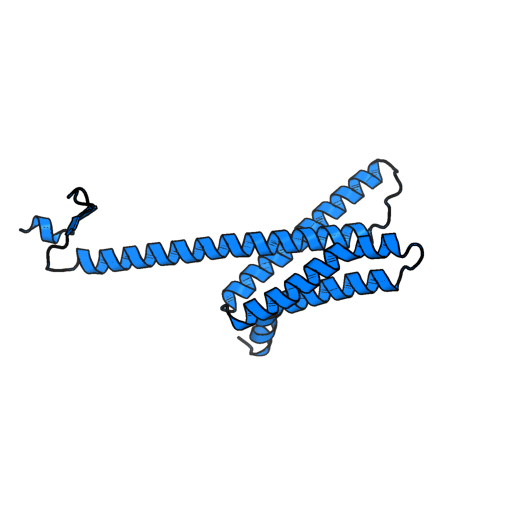C . GLN A 1 97 ? 27.201 15.848 -16.268 1.00 83.81 97 GLN A C 1
ATOM 744 O O . GLN A 1 97 ? 27.796 15.501 -17.290 1.00 83.81 97 GLN A O 1
ATOM 749 N N . VAL A 1 98 ? 26.890 14.980 -15.302 1.00 83.12 98 VAL A N 1
ATOM 750 C CA . VAL A 1 98 ? 27.096 13.540 -15.410 1.00 83.12 98 VAL A CA 1
ATOM 751 C C . VAL A 1 98 ? 25.944 12.980 -16.244 1.00 83.12 98 VAL A C 1
ATOM 753 O O . VAL A 1 98 ? 24.788 13.317 -15.976 1.00 83.12 98 VAL A O 1
ATOM 756 N N . PRO A 1 99 ? 26.210 12.145 -17.265 1.00 77.38 99 PRO A N 1
ATOM 757 C CA . PRO A 1 99 ? 25.140 11.470 -17.977 1.00 77.38 99 PRO A CA 1
ATOM 758 C C . PRO A 1 99 ? 24.357 10.615 -16.981 1.00 77.38 99 PRO A C 1
ATOM 760 O O . PRO A 1 99 ? 24.887 9.666 -16.402 1.00 77.38 99 PRO A O 1
ATOM 763 N N . ALA A 1 100 ? 23.093 10.975 -16.768 1.00 70.50 100 ALA A N 1
ATOM 764 C CA . ALA A 1 100 ? 22.168 10.090 -16.091 1.00 70.50 100 ALA A CA 1
ATOM 765 C C . ALA A 1 100 ? 22.050 8.829 -16.954 1.00 70.50 100 ALA A C 1
ATOM 767 O O . ALA A 1 100 ? 21.817 8.931 -18.162 1.00 70.50 100 ALA A O 1
ATOM 768 N N . GLY A 1 101 ? 22.218 7.654 -16.341 1.00 76.06 101 GLY A N 1
ATOM 769 C CA . GLY A 1 101 ? 21.754 6.409 -16.948 1.00 76.06 101 GLY A CA 1
ATOM 770 C C . GLY A 1 101 ? 20.250 6.476 -17.219 1.00 76.06 101 GLY A C 1
ATOM 771 O O . GLY A 1 101 ? 19.618 7.523 -17.076 1.00 76.06 101 GLY A O 1
ATOM 772 N N . GLU A 1 102 ? 19.643 5.359 -17.589 1.00 85.00 102 GLU A N 1
ATOM 773 C CA . GLU A 1 102 ? 18.244 5.349 -18.004 1.00 85.00 102 GLU A CA 1
ATOM 774 C C . GLU A 1 102 ? 17.273 5.868 -16.930 1.00 85.00 102 GLU A C 1
ATOM 776 O O . GLU A 1 102 ? 16.994 5.172 -15.947 1.00 85.00 102 GLU A O 1
ATOM 781 N N . PRO A 1 103 ? 16.677 7.067 -17.105 1.00 85.81 103 PRO A N 1
ATOM 782 C CA . PRO A 1 103 ? 15.883 7.681 -16.043 1.00 85.81 103 PRO A CA 1
ATOM 783 C C . PRO A 1 103 ? 14.638 6.861 -15.697 1.00 85.81 103 PRO A C 1
ATOM 785 O O . PRO A 1 103 ? 14.163 6.888 -14.563 1.00 85.81 103 PRO A O 1
ATOM 788 N N . ILE A 1 104 ? 14.107 6.113 -16.671 1.00 87.94 104 ILE A N 1
ATOM 789 C CA . ILE A 1 104 ? 12.901 5.302 -16.499 1.00 87.94 104 ILE A CA 1
ATOM 790 C C . ILE A 1 104 ? 13.113 4.140 -15.523 1.00 87.94 104 ILE A C 1
ATOM 792 O O . ILE A 1 104 ? 12.213 3.828 -14.742 1.00 87.94 104 ILE A O 1
ATOM 796 N N . VAL A 1 105 ? 14.306 3.542 -15.521 1.00 89.88 105 VAL A N 1
ATOM 797 C CA . VAL A 1 105 ? 14.672 2.435 -14.630 1.00 89.88 105 VAL A CA 1
ATOM 798 C C . VAL A 1 105 ? 14.710 2.919 -13.185 1.00 89.88 105 VAL A C 1
ATOM 800 O O . VAL A 1 105 ? 14.143 2.276 -12.295 1.00 89.88 105 VAL A O 1
ATOM 803 N N . LEU A 1 106 ? 15.311 4.092 -12.964 1.00 91.56 106 LEU A N 1
ATOM 804 C CA . LEU A 1 106 ? 15.379 4.727 -11.651 1.00 91.56 106 LEU A CA 1
ATOM 805 C C . LEU A 1 106 ? 13.976 5.050 -11.121 1.00 91.56 106 LEU A C 1
ATOM 807 O O . LEU A 1 106 ? 13.641 4.669 -10.002 1.00 91.56 106 LEU A O 1
ATOM 811 N N . VAL A 1 107 ? 13.123 5.664 -11.952 1.00 93.38 107 VAL A N 1
ATOM 812 C CA . VAL A 1 107 ? 11.735 5.985 -11.577 1.00 93.38 107 VAL A CA 1
ATOM 813 C C . VAL A 1 107 ? 10.955 4.726 -11.199 1.00 93.38 107 VAL A C 1
ATOM 815 O O . VAL A 1 107 ? 10.264 4.727 -10.183 1.00 93.38 107 VAL A O 1
ATOM 818 N N . LEU A 1 108 ? 11.045 3.646 -11.984 1.00 94.25 108 LEU A N 1
ATOM 819 C CA . LEU A 1 108 ? 10.305 2.410 -11.702 1.00 94.25 108 LEU A CA 1
ATOM 820 C C . LEU A 1 108 ? 10.714 1.777 -10.367 1.00 94.25 108 LEU A C 1
ATOM 822 O O . LEU A 1 108 ? 9.843 1.357 -9.600 1.00 94.25 108 LEU A O 1
ATOM 826 N N . ASN A 1 109 ? 12.015 1.726 -10.079 1.00 96.00 109 ASN A N 1
ATOM 827 C CA . ASN A 1 109 ? 12.536 1.145 -8.844 1.00 96.00 109 ASN A CA 1
ATOM 828 C C . ASN A 1 109 ? 12.205 1.998 -7.618 1.00 96.00 109 ASN A C 1
ATOM 830 O O . ASN A 1 109 ? 11.703 1.462 -6.627 1.00 96.00 109 ASN A O 1
ATOM 834 N N . ASP A 1 110 ? 12.405 3.314 -7.699 1.00 96.50 110 ASP A N 1
ATOM 835 C CA . ASP A 1 110 ? 12.074 4.231 -6.608 1.00 96.50 110 ASP A CA 1
ATOM 836 C C . ASP A 1 110 ? 10.570 4.202 -6.319 1.00 96.50 110 ASP A C 1
ATOM 838 O O . ASP A 1 110 ? 10.153 3.996 -5.178 1.00 96.50 110 ASP A O 1
ATOM 842 N N . VAL A 1 111 ? 9.723 4.321 -7.347 1.00 97.62 111 VAL A N 1
ATOM 843 C CA . VAL A 1 111 ? 8.265 4.256 -7.174 1.00 97.62 111 VAL A CA 1
ATOM 844 C C . VAL A 1 111 ? 7.850 2.933 -6.539 1.00 97.62 111 VAL A C 1
ATOM 846 O O . VAL A 1 111 ? 7.065 2.949 -5.592 1.00 97.62 111 VAL A O 1
ATOM 849 N N . ALA A 1 112 ? 8.390 1.798 -6.990 1.00 98.25 112 ALA A N 1
ATOM 850 C CA . ALA A 1 112 ? 8.099 0.499 -6.389 1.00 98.25 112 ALA A CA 1
ATOM 851 C C . ALA A 1 112 ? 8.512 0.431 -4.911 1.00 98.25 112 ALA A C 1
ATOM 853 O O . ALA A 1 112 ? 7.718 0.006 -4.066 1.00 98.25 112 ALA A O 1
ATOM 854 N N . LEU A 1 113 ? 9.723 0.885 -4.584 1.00 98.38 113 LEU A N 1
ATOM 855 C CA . LEU A 1 113 ? 10.240 0.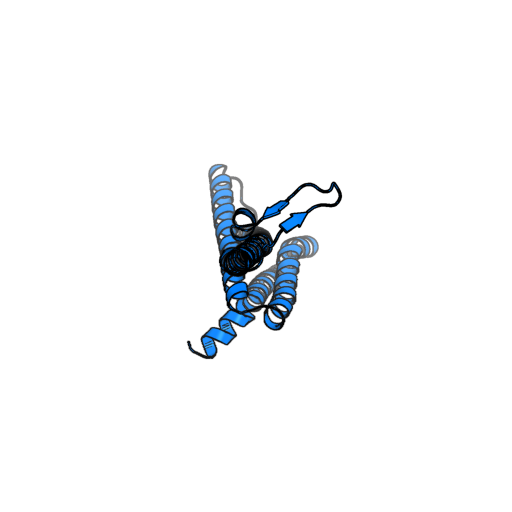899 -3.218 1.00 98.38 113 LEU A CA 1
ATOM 856 C C . LEU A 1 113 ? 9.364 1.756 -2.298 1.00 98.38 113 LEU A C 1
ATOM 858 O O . LEU A 1 113 ? 8.936 1.298 -1.235 1.00 98.38 113 LEU A O 1
ATOM 862 N N . PHE A 1 114 ? 9.049 2.983 -2.711 1.00 98.56 114 PHE A N 1
ATOM 863 C CA . PHE A 1 114 ? 8.243 3.886 -1.897 1.00 98.56 114 PHE A CA 1
ATOM 864 C C . PHE A 1 114 ? 6.770 3.470 -1.833 1.00 98.56 114 PHE A C 1
ATOM 866 O O . PHE A 1 114 ? 6.139 3.658 -0.794 1.00 98.56 114 PHE A O 1
ATOM 873 N N . MET A 1 115 ? 6.213 2.849 -2.878 1.00 98.56 115 MET A N 1
ATOM 874 C CA . MET A 1 115 ? 4.898 2.200 -2.814 1.00 98.56 115 MET A CA 1
ATOM 875 C C . MET A 1 115 ? 4.873 1.105 -1.743 1.00 98.56 115 MET A C 1
ATOM 877 O O . MET A 1 115 ? 3.968 1.086 -0.904 1.00 98.56 115 MET A O 1
ATOM 881 N N . ALA A 1 116 ? 5.876 0.221 -1.737 1.00 98.56 116 ALA A N 1
ATOM 882 C CA . ALA A 1 116 ? 5.997 -0.841 -0.743 1.00 98.56 116 ALA A CA 1
ATOM 883 C C . ALA A 1 116 ? 6.129 -0.272 0.680 1.00 98.56 116 ALA A C 1
ATOM 885 O O . ALA A 1 116 ? 5.403 -0.689 1.584 1.00 98.56 116 ALA A O 1
ATOM 886 N N . ALA A 1 117 ? 6.986 0.733 0.875 1.00 98.50 117 ALA A N 1
ATOM 887 C CA . ALA A 1 117 ? 7.115 1.425 2.154 1.00 98.50 117 ALA A CA 1
ATOM 888 C C . ALA A 1 117 ? 5.791 2.075 2.588 1.00 98.50 117 ALA A C 1
ATOM 890 O O . ALA A 1 117 ? 5.348 1.886 3.720 1.00 98.50 117 ALA A O 1
ATOM 891 N N . GLY A 1 118 ? 5.123 2.784 1.674 1.00 98.31 118 GLY A N 1
ATOM 892 C CA . GLY A 1 118 ? 3.857 3.465 1.924 1.00 98.31 118 GLY A CA 1
ATOM 893 C C . GLY A 1 118 ? 2.780 2.509 2.422 1.00 98.31 118 GLY A C 1
ATOM 894 O O . GLY A 1 118 ? 2.187 2.748 3.472 1.00 98.31 118 GLY A O 1
ATOM 895 N N . ILE A 1 119 ? 2.554 1.388 1.730 1.00 97.69 119 ILE A N 1
ATOM 896 C CA . ILE A 1 119 ? 1.525 0.428 2.150 1.00 97.69 119 ILE A CA 1
ATOM 897 C C . ILE A 1 119 ? 1.866 -0.270 3.472 1.00 97.69 119 ILE A C 1
ATOM 899 O O . ILE A 1 119 ? 0.963 -0.491 4.278 1.00 97.69 119 ILE A O 1
ATOM 903 N N . LEU A 1 120 ? 3.142 -0.585 3.728 1.00 98.06 120 LEU A N 1
ATOM 904 C CA . LEU A 1 120 ? 3.579 -1.209 4.982 1.00 98.06 120 LEU A CA 1
ATOM 905 C C . LEU A 1 120 ? 3.375 -0.264 6.170 1.00 98.06 120 LEU A C 1
ATOM 907 O O . LEU A 1 120 ? 2.779 -0.653 7.178 1.00 98.06 120 LEU A O 1
ATOM 911 N N . LEU A 1 121 ? 3.805 0.992 6.025 1.00 97.94 121 LEU A N 1
ATOM 912 C CA . LEU A 1 121 ? 3.604 2.030 7.035 1.00 97.94 121 LEU A CA 1
ATOM 913 C C . LEU A 1 121 ? 2.116 2.296 7.262 1.00 97.94 121 LEU A C 1
ATOM 915 O O . LEU A 1 121 ? 1.662 2.312 8.404 1.00 97.94 121 LEU A O 1
ATOM 919 N N . GLY A 1 122 ? 1.335 2.415 6.186 1.00 96.94 122 GLY A N 1
ATOM 920 C CA . GLY A 1 122 ? -0.109 2.602 6.268 1.00 96.94 122 GLY A CA 1
ATOM 921 C C . GLY A 1 122 ? -0.822 1.446 6.966 1.00 96.94 122 GLY A C 1
ATOM 922 O O . GLY A 1 122 ? -1.731 1.672 7.764 1.00 96.94 122 GLY A O 1
ATOM 923 N N . TYR A 1 123 ? -0.402 0.205 6.715 1.00 96.38 123 TYR A N 1
ATOM 924 C CA . TYR A 1 123 ? -0.971 -0.974 7.368 1.00 96.38 123 TYR A CA 1
ATOM 925 C C . TYR A 1 123 ? -0.731 -0.978 8.873 1.00 96.38 123 TYR A C 1
ATOM 927 O O . TYR A 1 123 ? -1.649 -1.294 9.637 1.00 96.38 123 TYR A O 1
ATOM 935 N N . TYR A 1 124 ? 0.478 -0.599 9.285 1.00 95.94 124 TYR A N 1
ATOM 936 C CA . TYR A 1 124 ? 0.833 -0.481 10.690 1.00 95.94 124 TYR A CA 1
ATOM 937 C C . TYR A 1 124 ? 0.085 0.674 11.369 1.00 95.94 124 TYR A C 1
ATOM 939 O O . TYR A 1 124 ? -0.606 0.442 12.359 1.00 95.94 124 TYR A O 1
ATOM 947 N N . ALA A 1 125 ? 0.150 1.884 10.803 1.00 94.81 125 ALA A N 1
ATOM 948 C CA . ALA A 1 125 ? -0.445 3.088 11.384 1.00 94.81 125 ALA A CA 1
ATOM 949 C C . ALA A 1 125 ? -1.967 2.959 11.552 1.00 94.81 125 ALA A C 1
ATOM 951 O O . ALA A 1 125 ? -2.490 3.104 12.652 1.00 94.81 125 ALA A O 1
ATOM 952 N N . THR A 1 126 ? -2.676 2.564 10.490 1.00 93.81 126 THR A N 1
ATOM 953 C CA . THR A 1 126 ? -4.143 2.398 10.544 1.00 93.81 126 THR A CA 1
ATOM 954 C C . THR A 1 126 ? -4.572 1.247 11.454 1.00 93.81 126 THR A C 1
ATOM 956 O O . THR A 1 126 ? -5.654 1.269 12.037 1.00 93.81 126 THR A O 1
ATOM 959 N N . GLY A 1 127 ? -3.732 0.215 11.585 1.00 91.75 127 GLY A N 1
ATOM 960 C CA . GLY A 1 127 ? -3.972 -0.890 12.507 1.00 91.75 127 GLY A CA 1
ATOM 961 C C . GLY A 1 127 ? -3.809 -0.485 13.970 1.00 91.75 127 GLY A C 1
ATOM 962 O O . GLY A 1 127 ? -4.547 -0.989 14.815 1.00 91.75 127 GLY A O 1
ATOM 963 N N . LEU A 1 128 ? -2.862 0.408 14.263 1.00 91.00 128 LEU A N 1
ATOM 964 C CA . LEU A 1 128 ? -2.649 0.953 15.599 1.00 91.00 128 LEU A CA 1
ATOM 965 C C . LEU A 1 128 ? -3.823 1.842 16.018 1.00 91.00 128 LEU A C 1
ATOM 967 O O . LEU A 1 128 ? -4.449 1.558 17.035 1.00 91.00 128 LEU A O 1
ATOM 971 N N . GLU A 1 129 ? -4.195 2.812 15.179 1.00 91.12 129 GLU A N 1
ATOM 972 C CA . GLU A 1 129 ? -5.325 3.721 15.430 1.00 91.12 129 GLU A CA 1
ATOM 973 C C . GLU A 1 129 ? -6.626 2.952 15.706 1.00 91.12 129 GLU A C 1
ATOM 975 O O . GLU A 1 129 ? -7.361 3.253 16.646 1.00 91.12 129 GLU A O 1
ATOM 980 N N . ALA A 1 130 ? -6.903 1.902 14.926 1.00 89.44 130 ALA A N 1
ATOM 981 C CA . ALA A 1 130 ? -8.100 1.086 15.117 1.00 89.44 130 ALA A CA 1
ATOM 982 C C . ALA A 1 130 ? -8.104 0.327 16.457 1.00 89.44 130 ALA A C 1
ATOM 984 O O . ALA A 1 130 ? -9.170 0.112 17.036 1.00 89.44 130 ALA A O 1
ATOM 985 N N . ARG A 1 131 ? -6.934 -0.098 16.954 1.00 91.38 131 ARG A N 1
ATOM 986 C CA . ARG A 1 131 ? -6.809 -0.781 18.252 1.00 91.38 131 ARG A CA 1
ATOM 987 C C . ARG A 1 131 ? -6.975 0.193 19.410 1.00 91.38 131 ARG A C 1
ATOM 989 O O . ARG A 1 131 ? -7.664 -0.145 20.366 1.00 91.38 131 ARG A O 1
ATOM 996 N N . GLU A 1 132 ? -6.388 1.381 19.306 1.00 93.12 132 GLU A N 1
ATOM 997 C CA . GLU A 1 132 ? -6.536 2.443 20.306 1.00 93.12 132 GLU A CA 1
ATOM 998 C C . GLU A 1 132 ? -8.004 2.858 20.444 1.00 93.12 132 GLU A C 1
ATOM 1000 O O . GLU A 1 132 ? -8.550 2.818 21.541 1.00 93.12 132 GLU A O 1
ATOM 1005 N N . GLN A 1 133 ? -8.697 3.097 19.327 1.00 92.38 133 GLN A N 1
ATOM 1006 C CA . GLN A 1 133 ? -10.127 3.428 19.344 1.00 92.38 133 GLN A CA 1
ATOM 1007 C C . GLN A 1 133 ? -10.993 2.319 19.956 1.00 92.38 133 GLN A C 1
ATOM 1009 O O . GLN A 1 133 ? -11.965 2.598 20.657 1.00 92.38 133 GLN A O 1
ATOM 1014 N N . GLN A 1 134 ? -10.666 1.048 19.701 1.00 92.44 134 GLN A N 1
ATOM 1015 C CA . GLN A 1 134 ? -11.375 -0.073 20.324 1.00 92.44 134 GLN A CA 1
ATOM 1016 C C . GLN A 1 134 ? -11.132 -0.145 21.833 1.00 92.44 134 GLN A C 1
ATOM 1018 O O . GLN A 1 134 ? -12.069 -0.449 22.576 1.00 92.44 134 GLN A O 1
ATOM 1023 N N . LEU A 1 135 ? -9.907 0.140 22.279 1.00 92.81 135 LEU A N 1
ATOM 1024 C CA . LEU A 1 135 ? -9.552 0.173 23.694 1.00 92.81 135 LEU A CA 1
ATOM 1025 C C . LEU A 1 135 ? -10.297 1.301 24.413 1.00 92.81 135 LEU A C 1
ATOM 1027 O O . LEU A 1 135 ? -11.008 1.031 25.378 1.00 92.81 135 LEU A O 1
ATOM 1031 N N . GLU A 1 136 ? -10.223 2.525 23.890 1.00 93.75 136 GLU A N 1
ATOM 1032 C CA . GLU A 1 136 ? -10.912 3.694 24.449 1.00 93.75 136 GLU A CA 1
ATOM 1033 C C . GLU A 1 136 ? -12.422 3.466 24.556 1.00 93.75 136 GLU A C 1
ATOM 1035 O O . GLU A 1 136 ? -13.040 3.725 25.588 1.00 93.75 136 GLU A O 1
ATOM 1040 N N . LEU A 1 137 ? -13.031 2.918 23.504 1.00 94.06 137 LEU A N 1
ATOM 1041 C CA . LEU A 1 137 ? -14.467 2.669 23.466 1.00 94.06 137 LEU A CA 1
ATOM 1042 C C . LEU A 1 137 ? -14.886 1.530 24.410 1.00 94.06 137 LEU A C 1
ATOM 1044 O O . LEU A 1 137 ? -15.987 1.562 24.964 1.00 94.06 137 LEU A O 1
ATOM 1048 N N . SER A 1 138 ? -14.021 0.536 24.629 1.00 93.88 138 SER A N 1
ATOM 1049 C CA . SER A 1 138 ? -14.229 -0.499 25.647 1.00 93.88 138 SER A CA 1
ATOM 1050 C C . SER A 1 138 ? -14.128 0.073 27.061 1.00 93.88 138 SER A C 1
ATOM 1052 O O . SER A 1 138 ? -14.981 -0.225 27.895 1.00 93.88 138 SER A O 1
ATOM 1054 N N . GLU A 1 139 ? -13.129 0.913 27.335 1.00 92.69 139 GLU A N 1
ATOM 1055 C CA . GLU A 1 139 ? -12.952 1.555 28.641 1.00 92.69 139 GLU A CA 1
ATOM 1056 C C . GLU A 1 139 ? -14.102 2.503 28.975 1.00 92.69 139 GLU A C 1
ATOM 1058 O O . GLU A 1 139 ? -14.641 2.449 30.078 1.00 92.69 139 GLU A O 1
ATOM 1063 N N . GLN A 1 140 ? -14.533 3.330 28.020 1.00 93.31 140 GLN A N 1
ATOM 1064 C CA . GLN A 1 140 ? -15.679 4.221 28.202 1.00 93.31 140 GLN A CA 1
ATOM 1065 C C . GLN A 1 140 ? -16.960 3.441 28.490 1.00 93.31 140 GLN A C 1
ATOM 1067 O O . GLN A 1 140 ? -17.728 3.818 29.373 1.00 93.31 140 GLN A O 1
ATOM 1072 N N . ARG A 1 141 ? -17.190 2.329 27.782 1.00 92.50 141 ARG A N 1
ATOM 1073 C CA . ARG A 1 141 ? -18.333 1.448 28.057 1.00 92.50 141 ARG A CA 1
ATOM 1074 C C . ARG A 1 141 ? -18.235 0.806 29.433 1.00 92.50 141 ARG A C 1
ATOM 1076 O O . ARG A 1 141 ? -19.245 0.754 30.123 1.00 92.50 141 ARG A O 1
ATOM 1083 N N . PHE A 1 142 ? -17.051 0.338 29.827 1.00 92.19 142 PHE A N 1
ATOM 1084 C CA . PHE A 1 142 ? -16.828 -0.217 31.159 1.00 92.19 142 PHE A CA 1
ATOM 1085 C C . PHE A 1 142 ? -17.156 0.822 32.233 1.00 92.19 142 PHE A C 1
ATOM 1087 O O . PHE A 1 142 ? -18.044 0.570 33.039 1.00 92.19 142 PHE A O 1
ATOM 1094 N N . ARG A 1 143 ? -16.546 2.013 32.162 1.00 88.88 143 ARG A N 1
ATOM 1095 C CA . ARG A 1 143 ? -16.794 3.123 33.095 1.00 88.88 143 ARG A CA 1
ATOM 1096 C C . ARG A 1 143 ? -18.263 3.510 33.154 1.00 88.88 143 ARG A C 1
ATOM 1098 O O . ARG A 1 143 ? -18.828 3.574 34.234 1.00 88.88 143 ARG A O 1
ATOM 1105 N N . ALA A 1 144 ? -18.917 3.682 32.007 1.00 90.56 144 ALA A N 1
ATOM 1106 C CA . ALA A 1 144 ? -20.329 4.046 31.976 1.00 90.56 144 ALA A CA 1
ATOM 1107 C C . ALA A 1 144 ? -21.228 2.989 32.640 1.00 90.56 144 ALA A C 1
ATOM 1109 O O . ALA A 1 144 ? -22.202 3.347 33.300 1.00 90.56 144 ALA A O 1
ATOM 1110 N N . LEU A 1 145 ? -20.913 1.699 32.480 1.00 91.00 145 LEU A N 1
ATOM 1111 C CA . LEU A 1 145 ? -21.673 0.607 33.091 1.00 91.00 145 LEU A CA 1
ATOM 1112 C C . LEU A 1 145 ? -21.413 0.481 34.595 1.00 91.00 145 LEU A C 1
ATOM 1114 O O . LEU A 1 145 ? -22.342 0.178 35.339 1.00 91.00 145 LEU A O 1
ATOM 1118 N N . THR A 1 146 ? -20.176 0.690 35.047 1.00 92.44 146 THR A N 1
ATOM 1119 C CA . THR A 1 146 ? -19.803 0.530 36.456 1.00 92.44 146 THR A CA 1
ATOM 1120 C C . THR A 1 146 ? -20.100 1.773 37.285 1.00 92.44 146 THR A C 1
ATOM 1122 O O . THR A 1 146 ? -20.626 1.637 38.382 1.00 92.44 146 THR A O 1
ATOM 1125 N N . GLU A 1 147 ? -19.844 2.979 36.782 1.00 90.12 147 GLU A N 1
ATOM 1126 C CA . GLU A 1 147 ? -20.101 4.236 37.508 1.00 90.12 147 GLU A CA 1
ATOM 1127 C C . GLU A 1 147 ? -21.603 4.478 37.723 1.00 90.12 147 GLU A C 1
ATOM 1129 O O . GLU A 1 147 ? -21.999 4.999 38.756 1.00 90.12 147 GLU A O 1
ATOM 1134 N N . ASN A 1 148 ? -22.461 4.020 36.804 1.00 87.19 148 ASN A N 1
ATOM 1135 C CA . ASN A 1 148 ? -23.920 4.110 36.961 1.00 87.19 148 ASN A CA 1
ATOM 1136 C C . ASN A 1 148 ? -24.544 2.875 37.644 1.00 87.19 148 ASN A C 1
ATOM 1138 O O . ASN A 1 148 ? -25.769 2.774 37.739 1.00 87.19 148 ASN A O 1
ATOM 1142 N N . SER A 1 149 ? -23.738 1.903 38.079 1.00 86.12 149 SER A N 1
ATOM 1143 C CA . SER A 1 149 ? -24.227 0.699 38.758 1.00 86.12 149 SER A CA 1
ATOM 1144 C C . SER A 1 149 ? -24.513 0.986 40.231 1.00 86.12 149 SER A C 1
ATOM 1146 O O . SER A 1 149 ? -23.663 1.513 40.937 1.00 86.12 149 SER A O 1
ATOM 1148 N N . SER A 1 150 ? -25.665 0.532 40.731 1.00 87.56 150 SER A N 1
ATOM 1149 C CA . SER A 1 150 ? -25.990 0.560 42.169 1.00 87.56 150 SER A CA 1
A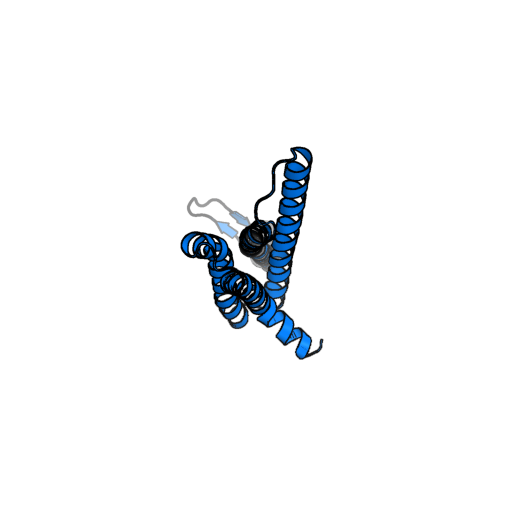TOM 1150 C C . SER A 1 150 ? -25.182 -0.446 43.006 1.00 87.56 150 SER A C 1
ATOM 1152 O O . SER A 1 150 ? -25.337 -0.498 44.221 1.00 87.56 150 SER A O 1
ATOM 1154 N N . PHE A 1 151 ? -24.361 -1.287 42.371 1.00 90.88 151 PHE A N 1
ATOM 1155 C CA . PHE A 1 151 ? -23.447 -2.204 43.051 1.00 90.88 151 PHE A CA 1
ATOM 1156 C C . PHE A 1 151 ? -22.035 -1.627 43.108 1.00 90.88 151 PHE A C 1
ATOM 1158 O O . PHE A 1 151 ? -21.527 -1.145 42.094 1.00 90.88 151 PHE A O 1
ATOM 1165 N N . ALA A 1 152 ? -21.381 -1.784 44.259 1.00 91.31 152 ALA A N 1
ATOM 1166 C CA . ALA A 1 152 ? -19.949 -1.569 44.414 1.00 91.31 152 ALA A CA 1
ATOM 1167 C C . ALA A 1 152 ? -19.149 -2.566 43.553 1.00 91.31 152 ALA A C 1
ATOM 1169 O O . ALA A 1 152 ? -19.298 -3.784 43.674 1.00 91.31 152 ALA A O 1
ATOM 1170 N N . VAL A 1 153 ? -18.293 -2.040 42.680 1.00 92.00 153 VAL A N 1
ATOM 1171 C CA . VAL A 1 153 ? -17.418 -2.778 41.767 1.00 92.00 153 VAL A CA 1
ATOM 1172 C C . VAL A 1 153 ? -15.981 -2.394 42.080 1.00 92.00 153 VAL A C 1
ATOM 1174 O O . VAL A 1 153 ? -15.588 -1.246 41.894 1.00 92.00 153 VAL A O 1
ATOM 1177 N N . ILE A 1 154 ? -15.183 -3.370 42.511 1.00 91.44 154 ILE A N 1
ATOM 1178 C CA . ILE A 1 154 ? -13.760 -3.195 42.813 1.00 91.44 154 ILE A CA 1
ATOM 1179 C C . ILE A 1 154 ? -12.963 -4.201 41.985 1.00 91.44 154 ILE A C 1
ATOM 1181 O O . ILE A 1 154 ? -13.278 -5.389 41.964 1.00 91.44 154 ILE A O 1
ATOM 1185 N N . THR A 1 155 ? -11.921 -3.733 41.302 1.00 92.62 155 THR A N 1
ATOM 1186 C CA . THR A 1 155 ? -10.923 -4.599 40.661 1.00 92.62 155 THR A CA 1
ATOM 1187 C C . THR A 1 155 ? -9.637 -4.537 41.467 1.00 92.62 155 THR A C 1
ATOM 1189 O O . THR A 1 155 ? -9.134 -3.450 41.743 1.00 92.62 155 THR A O 1
ATOM 1192 N N . ILE A 1 156 ? -9.098 -5.697 41.822 1.00 94.06 156 ILE A N 1
ATOM 1193 C CA . ILE A 1 156 ? -7.846 -5.865 42.567 1.00 94.06 156 ILE A CA 1
ATOM 1194 C C . ILE A 1 156 ? -6.874 -6.696 41.733 1.00 94.06 156 ILE A C 1
ATOM 1196 O O . ILE A 1 156 ? -7.296 -7.579 40.986 1.00 94.06 156 ILE A O 1
ATOM 1200 N N . ASP A 1 157 ? -5.585 -6.388 41.822 1.00 93.56 157 ASP A N 1
ATOM 1201 C CA . ASP A 1 157 ? -4.540 -7.177 41.170 1.00 93.56 157 ASP A CA 1
ATOM 1202 C C . ASP A 1 157 ? -4.058 -8.357 42.034 1.00 93.56 157 ASP A C 1
ATOM 1204 O O . ASP A 1 157 ? -4.528 -8.582 43.150 1.00 93.56 157 ASP A O 1
ATOM 1208 N N . GLU A 1 158 ? -3.092 -9.117 41.511 1.00 94.38 158 GLU A N 1
ATOM 1209 C CA . GLU A 1 158 ? -2.493 -10.278 42.185 1.00 94.38 158 GLU A CA 1
ATOM 1210 C C . GLU A 1 158 ? -1.819 -9.928 43.524 1.00 94.38 158 GLU A C 1
ATOM 1212 O O . GLU A 1 158 ? -1.663 -10.794 44.383 1.00 94.38 158 GLU A O 1
ATOM 1217 N N . SER A 1 159 ? -1.449 -8.660 43.733 1.00 94.62 159 SER A N 1
ATOM 1218 C CA . SER A 1 159 ? -0.853 -8.166 44.979 1.00 94.62 159 SER A CA 1
ATOM 1219 C C . SER A 1 159 ? -1.892 -7.692 46.002 1.00 94.62 159 SER A C 1
ATOM 1221 O O . SER A 1 159 ? -1.524 -7.186 47.059 1.00 94.62 159 SER A O 1
ATOM 1223 N N . SER A 1 160 ? -3.186 -7.873 45.713 1.00 91.06 160 SER A N 1
ATOM 1224 C CA . SER A 1 160 ? -4.314 -7.320 46.478 1.00 91.06 160 SER A CA 1
ATOM 1225 C C . SER A 1 160 ? -4.380 -5.786 46.484 1.00 91.06 160 SER A C 1
ATOM 1227 O O . SER A 1 160 ? -5.027 -5.197 47.350 1.00 91.06 160 SER A O 1
ATOM 1229 N N . THR A 1 161 ? -3.753 -5.124 45.509 1.00 92.88 161 THR A N 1
ATOM 1230 C CA . THR A 1 161 ? -3.847 -3.669 45.343 1.00 92.88 161 THR A CA 1
ATOM 1231 C C . THR A 1 161 ? -5.089 -3.323 44.525 1.00 92.88 161 THR A C 1
ATOM 1233 O O . THR A 1 161 ? -5.340 -3.916 43.473 1.00 92.88 161 THR A O 1
ATOM 1236 N N . ILE A 1 162 ? -5.881 -2.352 44.994 1.00 91.75 162 ILE A N 1
ATOM 1237 C CA . ILE A 1 162 ? -7.063 -1.862 44.272 1.00 91.75 162 ILE A CA 1
ATOM 1238 C C . ILE A 1 162 ? -6.612 -1.130 43.004 1.00 91.75 162 ILE A C 1
ATOM 1240 O O . ILE A 1 162 ? -5.878 -0.147 43.063 1.00 91.75 162 ILE A O 1
ATOM 1244 N N . ARG A 1 163 ? -7.081 -1.604 41.848 1.00 91.81 163 ARG A N 1
ATOM 1245 C CA . ARG A 1 163 ? -6.829 -1.018 40.525 1.00 91.81 163 ARG A CA 1
ATOM 1246 C C . ARG A 1 163 ? -7.974 -0.158 40.007 1.00 91.81 163 ARG A C 1
ATOM 1248 O O . ARG A 1 163 ? -7.739 0.709 39.170 1.00 91.81 163 ARG A O 1
ATOM 1255 N N . TYR A 1 164 ? -9.191 -0.418 40.468 1.00 90.69 164 TYR A N 1
ATOM 1256 C CA . TYR A 1 164 ? -10.387 0.342 40.121 1.00 90.69 164 TYR A CA 1
ATOM 1257 C C . TYR A 1 164 ? -11.447 0.161 41.210 1.00 90.69 164 TYR A C 1
ATOM 1259 O O . TYR A 1 164 ? -11.595 -0.946 41.726 1.00 90.69 164 TYR A O 1
ATOM 1267 N N . ALA A 1 165 ? -12.183 1.225 41.518 1.00 91.50 165 ALA A N 1
ATOM 1268 C CA . ALA A 1 165 ? -13.373 1.232 42.362 1.00 91.50 165 ALA A CA 1
ATOM 1269 C C . ALA A 1 165 ? -14.366 2.240 41.762 1.00 91.50 165 ALA A C 1
ATOM 1271 O O . ALA A 1 165 ? -13.936 3.309 41.329 1.00 91.50 165 ALA A O 1
ATOM 1272 N N . ASN A 1 166 ? -15.651 1.891 41.677 1.00 92.12 166 ASN A N 1
ATOM 1273 C CA . ASN A 1 166 ? -16.703 2.834 41.281 1.00 92.12 166 ASN A CA 1
ATOM 1274 C C . ASN A 1 166 ? -17.253 3.604 42.495 1.00 92.12 166 ASN A C 1
ATOM 1276 O O . ASN A 1 166 ? -17.073 3.181 43.635 1.00 92.12 166 ASN A O 1
ATOM 1280 N N . ASP A 1 167 ? -17.982 4.689 42.237 1.00 91.00 167 ASP A N 1
ATOM 1281 C CA . ASP A 1 167 ? -18.482 5.605 43.274 1.00 91.00 167 ASP A CA 1
ATOM 1282 C C . ASP A 1 167 ? -19.406 4.925 44.299 1.00 91.00 167 ASP A C 1
ATOM 1284 O O . ASP A 1 167 ? -19.388 5.275 45.474 1.00 91.00 167 ASP A O 1
ATOM 1288 N N . ALA A 1 168 ? -20.142 3.876 43.907 1.00 90.00 168 ALA A N 1
ATOM 1289 C CA . ALA A 1 168 ? -20.986 3.099 44.824 1.00 90.00 168 ALA A CA 1
ATOM 1290 C C . ALA A 1 168 ? -20.202 2.421 45.970 1.00 90.00 168 ALA A C 1
ATOM 1292 O O . ALA A 1 168 ? -20.802 1.977 46.945 1.00 90.00 168 ALA A O 1
ATOM 1293 N N . VAL A 1 169 ? -18.870 2.318 45.869 1.00 89.69 169 VAL A N 1
ATOM 1294 C CA . VAL A 1 169 ? -17.999 1.853 46.963 1.00 89.69 169 VAL A CA 1
ATOM 1295 C C . VAL A 1 169 ? -17.937 2.872 48.103 1.00 89.69 169 VAL A C 1
ATOM 1297 O O . VAL A 1 169 ? -17.788 2.466 49.250 1.00 89.69 169 VAL A O 1
ATOM 1300 N N . GLU A 1 170 ? -18.054 4.171 47.814 1.00 84.88 170 GLU A N 1
ATOM 1301 C CA . GLU A 1 170 ? -18.008 5.227 48.835 1.00 84.88 170 GLU A CA 1
ATOM 1302 C C . GLU A 1 170 ? -19.276 5.269 49.701 1.00 84.88 170 GLU A C 1
ATOM 1304 O O . GLU A 1 170 ? -19.248 5.797 50.811 1.00 84.88 170 GLU A O 1
ATOM 1309 N N . GLU A 1 171 ? -20.381 4.703 49.208 1.00 80.38 171 GLU A N 1
ATOM 1310 C CA . GLU A 1 171 ? -21.671 4.655 49.905 1.00 80.38 171 GLU A CA 1
ATOM 1311 C C . GLU A 1 171 ? -21.828 3.439 50.846 1.00 80.38 171 GLU A C 1
ATOM 1313 O O . GLU A 1 171 ? -22.860 3.320 51.513 1.00 80.38 171 GLU A O 1
ATOM 1318 N N . LEU A 1 172 ? -20.833 2.540 50.904 1.00 74.06 172 LEU A N 1
ATOM 1319 C CA . LEU A 1 172 ? -20.801 1.355 51.781 1.00 74.06 172 LEU A CA 1
ATOM 1320 C C . LEU A 1 172 ? -20.228 1.656 53.173 1.00 74.06 172 LEU A C 1
ATOM 1322 O O . LEU A 1 172 ? -20.817 1.137 54.152 1.00 74.06 172 LEU A O 1
#